Protein AF-A6VX43-F1 (afdb_monomer)

Nearest PDB structures (foldseek):
  1tlv-assembly1_A-2  TM=4.884E-01  e=2.678E+00  Bacillus subtilis
  3r2x-assembly1_C  TM=6.354E-01  e=8.601E+00  synthetic construct
  1h99-assembly1_A-2  TM=4.105E-01  e=4.799E+00  Bacillus subtilis

Sequence (123 aa):
MLHSYYHSDLLENIMGIHKSETLPDVTYWLALEIAKVDPVVDLDVMYKGSLELDFLYQLLTCKVQQHWWQAYGIQLSPVIVNNAFFRAVAMLHNRNIEFSRSRNTDETVWVRELLSRGNQKPQ

Organism: Marinomonas sp. (strain MWYL1) (NCBI:txid400668)

Solvent-accessible surface area (backbone atoms only — not comparable to full-atom values): 7232 Å² total; per-residue (Å²): 146,80,88,66,65,73,60,52,60,54,48,52,61,63,60,70,67,68,72,75,83,39,54,67,59,51,15,52,52,47,35,54,59,61,68,68,45,80,75,72,73,60,49,79,59,31,76,72,73,33,73,66,38,55,52,51,48,56,54,48,55,53,49,52,43,49,49,38,34,72,77,68,72,37,82,71,50,71,69,47,51,53,54,14,46,56,51,19,53,50,53,52,40,52,50,51,51,52,51,53,54,76,66,39,58,82,82,44,44,66,58,55,50,51,59,56,59,73,66,61,74,85,129

Radius of gyration: 23.38 Å; Cα contacts (8 Å, |Δi|>4): 70; chains: 1; bounding box: 57×52×66 Å

Structure (mmCIF, N/CA/C/O backbone):
data_AF-A6VX43-F1
#
_entry.id   AF-A6VX43-F1
#
loop_
_atom_site.group_PDB
_atom_site.id
_atom_site.type_symbol
_atom_site.label_atom_id
_atom_site.label_alt_id
_atom_site.label_comp_id
_atom_site.label_asym_id
_atom_site.label_entity_id
_atom_site.label_seq_id
_atom_site.pdbx_PDB_ins_code
_atom_site.Cartn_x
_atom_site.Cartn_y
_atom_site.Cartn_z
_atom_site.occupancy
_atom_site.B_iso_or_equiv
_atom_site.auth_seq_id
_atom_site.auth_comp_id
_atom_site.auth_asym_id
_atom_site.auth_atom_id
_atom_site.pdbx_PDB_model_num
ATOM 1 N N . MET A 1 1 ? -23.260 -17.997 44.918 1.00 45.91 1 MET A N 1
ATOM 2 C CA . MET A 1 1 ? -22.516 -16.782 44.518 1.00 45.91 1 MET A CA 1
ATOM 3 C C . MET A 1 1 ? -21.219 -17.187 43.797 1.00 45.91 1 MET A C 1
ATOM 5 O O . MET A 1 1 ? -20.140 -16.880 44.267 1.00 45.91 1 MET A O 1
ATOM 9 N N . LEU A 1 2 ? -21.321 -17.942 42.690 1.00 41.19 2 LEU A N 1
ATOM 10 C CA . LEU A 1 2 ? -20.169 -18.522 41.960 1.00 41.19 2 LEU A CA 1
ATOM 11 C C . LEU A 1 2 ? -20.377 -18.538 40.426 1.00 41.19 2 LEU A C 1
ATOM 13 O O . LEU A 1 2 ? -19.671 -19.223 39.702 1.00 41.19 2 LEU A O 1
ATOM 17 N N . HIS A 1 3 ? -21.339 -17.765 39.911 1.00 40.66 3 HIS A N 1
ATOM 18 C CA . HIS A 1 3 ? -21.762 -17.802 38.50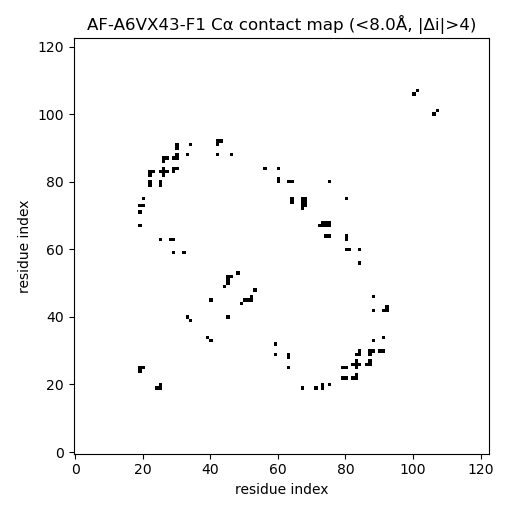2 1.00 40.66 3 HIS A CA 1
ATOM 19 C C . HIS A 1 3 ? -21.270 -16.596 37.675 1.00 40.66 3 HIS A C 1
ATOM 21 O O . HIS A 1 3 ? -21.873 -16.258 36.665 1.00 40.66 3 HIS A O 1
ATOM 27 N N . SER A 1 4 ? -20.201 -15.922 38.117 1.00 46.72 4 SER A N 1
ATOM 28 C CA . SER A 1 4 ? -19.692 -14.695 37.477 1.00 46.72 4 SER A CA 1
ATOM 29 C C . SER A 1 4 ? -18.354 -14.869 36.752 1.00 46.72 4 SER A C 1
ATOM 31 O O . SER A 1 4 ? -18.006 -14.024 35.935 1.00 46.72 4 SER A O 1
ATOM 33 N N . TYR A 1 5 ? -17.595 -15.931 37.038 1.00 48.34 5 TYR A N 1
ATOM 34 C CA . TYR A 1 5 ? -16.220 -16.061 36.536 1.00 48.34 5 TYR A CA 1
ATOM 35 C C . TYR A 1 5 ? -16.133 -16.639 35.116 1.00 48.34 5 TYR A C 1
ATOM 37 O O . TYR A 1 5 ? -15.287 -16.213 34.345 1.00 48.34 5 TYR A O 1
ATOM 45 N N . TYR A 1 6 ? -17.071 -17.496 34.703 1.00 47.91 6 TYR A N 1
ATOM 46 C CA . TYR A 1 6 ? -17.060 -18.064 33.344 1.00 47.91 6 TYR A CA 1
ATOM 47 C C . TYR A 1 6 ? -17.477 -17.083 32.240 1.00 47.91 6 TYR A C 1
ATOM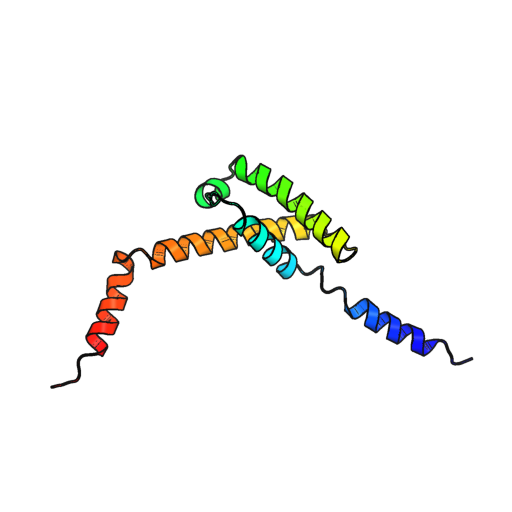 49 O O . TYR A 1 6 ? -17.285 -17.371 31.062 1.00 47.91 6 TYR A O 1
ATOM 57 N N . HIS A 1 7 ? -18.060 -15.932 32.591 1.00 47.59 7 HIS A N 1
ATOM 58 C CA . HIS A 1 7 ? -18.429 -14.922 31.597 1.00 47.59 7 HIS A CA 1
ATOM 59 C C . HIS A 1 7 ? -17.235 -14.038 31.209 1.00 47.59 7 HIS A C 1
ATOM 61 O O . HIS A 1 7 ? -17.174 -13.566 30.080 1.00 47.59 7 HIS A O 1
ATOM 67 N N . SER A 1 8 ? -16.263 -13.877 32.115 1.00 52.19 8 SER A N 1
ATOM 68 C CA . SER A 1 8 ? -15.035 -13.112 31.874 1.00 52.19 8 SER A CA 1
ATOM 69 C C . SER A 1 8 ? -14.134 -13.803 30.851 1.00 52.19 8 SER A C 1
ATOM 71 O O . SER A 1 8 ? -13.758 -13.185 29.864 1.00 52.19 8 SER A O 1
ATOM 73 N N . ASP A 1 9 ? -13.879 -15.104 31.014 1.00 49.50 9 ASP A N 1
ATOM 74 C CA . ASP A 1 9 ? -12.969 -15.853 30.131 1.00 49.50 9 ASP A CA 1
ATOM 75 C C . ASP A 1 9 ? -13.567 -16.097 28.732 1.00 49.50 9 ASP A C 1
ATOM 77 O O . ASP A 1 9 ? -12.852 -16.208 27.734 1.00 49.50 9 ASP A O 1
ATOM 81 N N . LEU A 1 10 ? -14.901 -16.154 28.632 1.00 49.41 10 LEU A N 1
ATOM 82 C CA . LEU A 1 10 ? -15.596 -16.230 27.345 1.00 49.41 10 LEU A CA 1
ATOM 83 C C . LEU A 1 10 ? -15.550 -14.882 26.608 1.00 49.41 10 LEU A C 1
ATOM 85 O O . LEU A 1 10 ? -15.420 -14.860 25.387 1.00 49.41 10 LEU A O 1
ATOM 89 N N . LEU A 1 11 ? -15.607 -13.764 27.340 1.00 46.84 11 LEU A N 1
ATOM 90 C CA . LEU A 1 11 ? -15.414 -12.426 26.782 1.00 46.84 11 LEU A CA 1
ATOM 91 C C . LEU A 1 11 ? -13.943 -12.163 26.427 1.00 46.84 11 LEU A C 1
ATOM 93 O O . LEU A 1 11 ? -13.688 -11.579 25.378 1.00 46.84 11 LEU A O 1
ATOM 97 N N . GLU A 1 12 ? -12.974 -12.662 27.201 1.00 47.38 12 GLU A N 1
ATOM 98 C CA . GLU A 1 12 ? -11.550 -12.616 26.830 1.00 47.38 12 GLU A CA 1
ATOM 99 C C . GLU A 1 12 ? -11.261 -13.409 25.549 1.00 47.38 12 GLU A C 1
ATOM 101 O O . GLU A 1 12 ? -10.525 -12.931 24.685 1.00 47.38 12 GLU A O 1
ATOM 106 N N . ASN A 1 13 ? -11.910 -14.562 25.346 1.00 45.25 13 ASN A N 1
ATOM 107 C CA . ASN A 1 13 ? -11.799 -15.307 24.087 1.00 45.25 13 ASN A CA 1
ATOM 108 C C . ASN A 1 13 ? -12.480 -14.607 22.895 1.00 45.25 13 ASN A C 1
ATOM 110 O O . ASN A 1 13 ? -12.024 -14.762 21.762 1.00 45.25 13 ASN A O 1
ATOM 114 N N . ILE A 1 14 ? -13.528 -13.804 23.121 1.00 48.03 14 ILE A N 1
ATOM 115 C CA . ILE A 1 14 ? -14.140 -12.965 22.072 1.00 48.03 14 ILE A CA 1
ATOM 116 C C . ILE A 1 14 ? -13.240 -11.754 21.749 1.00 48.03 14 ILE A C 1
ATOM 118 O O . ILE A 1 14 ? -13.134 -11.360 20.587 1.00 48.03 14 ILE A O 1
ATOM 122 N N . MET A 1 15 ? -12.519 -11.213 22.738 1.00 44.66 15 MET A N 1
ATOM 123 C CA . MET A 1 15 ? -11.549 -10.120 22.556 1.00 44.66 15 MET A CA 1
ATOM 124 C C . MET A 1 15 ? -10.205 -10.574 21.950 1.00 44.66 15 MET A C 1
ATOM 126 O O . MET A 1 15 ? -9.454 -9.751 21.430 1.00 44.66 15 MET A O 1
ATOM 130 N N . GLY A 1 16 ? -9.920 -11.880 21.914 1.00 37.97 16 GLY A N 1
ATOM 131 C CA . GLY A 1 16 ? -8.752 -12.465 21.236 1.00 37.97 16 GLY A CA 1
ATOM 132 C C . GLY A 1 16 ? -8.781 -12.394 19.698 1.00 37.97 16 GLY A C 1
ATOM 133 O O . GLY A 1 16 ? -7.832 -12.826 19.040 1.00 37.97 16 GLY A O 1
ATOM 134 N N . ILE A 1 17 ? -9.848 -11.839 19.107 1.00 45.41 17 ILE A N 1
ATOM 135 C CA . ILE A 1 17 ? -10.048 -11.682 17.655 1.00 45.41 17 ILE A CA 1
ATOM 136 C C . ILE A 1 17 ? -9.915 -10.199 17.239 1.00 45.41 17 ILE A C 1
ATOM 138 O O . ILE A 1 17 ? -10.457 -9.760 16.233 1.00 45.41 17 ILE A O 1
ATOM 142 N N . HIS A 1 18 ? -9.137 -9.379 17.946 1.00 47.59 18 HIS A N 1
ATOM 143 C CA . HIS A 1 18 ? -8.690 -8.076 17.418 1.00 47.59 18 HIS A CA 1
ATOM 144 C C . HIS A 1 18 ? -7.434 -8.223 16.547 1.00 47.59 18 HIS A C 1
ATOM 146 O O . HIS A 1 18 ? -6.445 -7.515 16.696 1.00 47.59 18 HIS A O 1
ATOM 152 N N . LYS A 1 19 ? -7.479 -9.165 15.594 1.00 50.84 19 LYS A N 1
ATOM 153 C CA . LYS A 1 19 ? -6.403 -9.388 14.614 1.00 50.84 19 LYS A CA 1
ATOM 154 C C . LYS A 1 19 ? -6.242 -8.249 13.608 1.00 50.84 19 LYS A C 1
ATOM 156 O O . LYS A 1 19 ? -5.275 -8.259 12.865 1.00 50.84 19 LYS A O 1
ATOM 161 N N . SER A 1 20 ? -7.172 -7.300 13.532 1.00 55.06 20 SER A N 1
ATOM 162 C CA . SER A 1 20 ? -7.213 -6.390 12.388 1.00 55.06 20 SER A CA 1
ATOM 163 C C . SER A 1 20 ? -6.291 -5.168 12.533 1.00 55.06 20 SER A C 1
ATOM 165 O O . SER A 1 20 ? -5.932 -4.578 11.526 1.00 55.06 20 SER A O 1
ATOM 167 N N . GLU A 1 21 ? -5.785 -4.814 13.715 1.00 61.91 21 GLU A N 1
ATOM 168 C CA . GLU A 1 21 ? -4.911 -3.632 13.872 1.00 61.91 21 GLU A CA 1
ATOM 169 C C . GLU A 1 21 ? -3.413 -3.898 13.648 1.00 61.91 21 GLU A C 1
ATOM 171 O O . GLU A 1 21 ? -2.563 -3.171 14.168 1.00 61.91 21 GLU A O 1
ATOM 176 N N . THR A 1 22 ? -3.030 -4.919 12.875 1.00 82.75 22 THR A N 1
ATOM 177 C CA . THR A 1 22 ? -1.604 -5.105 12.583 1.00 82.75 22 THR A CA 1
ATOM 178 C C . THR A 1 22 ? -1.177 -4.250 11.388 1.00 82.75 22 THR A C 1
ATOM 180 O O . THR A 1 22 ? -1.768 -4.275 10.308 1.00 82.75 22 THR A O 1
ATOM 183 N N . LEU A 1 23 ? -0.101 -3.479 11.570 1.00 87.56 23 LEU A N 1
ATOM 184 C CA . LEU A 1 23 ? 0.548 -2.725 10.494 1.00 87.56 23 LEU A CA 1
ATOM 185 C C . LEU A 1 23 ? 0.840 -3.593 9.243 1.00 87.56 23 LEU A C 1
ATOM 187 O O . LEU A 1 23 ? 0.627 -3.096 8.134 1.00 87.56 23 LEU A O 1
ATOM 191 N N . PRO A 1 24 ? 1.287 -4.863 9.364 1.00 92.88 24 PRO A N 1
ATOM 192 C CA . PRO A 1 24 ? 1.418 -5.772 8.224 1.00 92.88 24 PRO A CA 1
ATOM 193 C C . PRO A 1 24 ? 0.123 -6.004 7.436 1.00 92.88 24 PRO A C 1
ATOM 195 O O . PRO A 1 24 ? 0.160 -5.919 6.210 1.00 92.88 24 PRO A O 1
ATOM 198 N N . ASP A 1 25 ? -1.009 -6.239 8.102 1.00 93.00 25 ASP A N 1
ATOM 199 C CA . ASP A 1 25 ? -2.279 -6.534 7.420 1.00 93.00 25 ASP A CA 1
ATOM 200 C C . ASP A 1 25 ? -2.785 -5.324 6.629 1.00 93.00 25 ASP A C 1
ATOM 202 O O . ASP A 1 25 ? -3.162 -5.440 5.460 1.00 93.00 25 ASP A O 1
ATOM 206 N N . VAL A 1 26 ? -2.706 -4.136 7.238 1.00 94.75 26 VAL A N 1
ATOM 207 C CA . VAL A 1 26 ? -3.054 -2.867 6.581 1.00 94.75 26 VAL A CA 1
ATOM 208 C C . VAL A 1 26 ? -2.137 -2.612 5.380 1.00 94.75 26 VAL A C 1
ATOM 210 O O . VAL A 1 26 ? -2.604 -2.222 4.309 1.00 94.75 26 VAL A O 1
ATOM 213 N N . THR A 1 27 ? -0.834 -2.884 5.527 1.00 95.19 27 THR A N 1
ATOM 214 C CA . THR A 1 27 ? 0.151 -2.750 4.437 1.00 95.19 27 THR A CA 1
ATOM 215 C C . THR A 1 27 ? -0.190 -3.680 3.276 1.00 95.19 27 THR A C 1
ATOM 217 O O . THR A 1 27 ? -0.190 -3.262 2.119 1.00 95.19 27 THR A O 1
ATOM 220 N N . TYR A 1 28 ? -0.489 -4.944 3.578 1.00 93.81 28 TYR A N 1
ATOM 221 C CA . TYR A 1 28 ? -0.796 -5.949 2.570 1.00 93.81 28 TYR A CA 1
ATOM 222 C C . TYR A 1 28 ? -2.067 -5.599 1.793 1.00 93.81 28 TYR A C 1
ATOM 224 O O . TYR A 1 28 ? -2.065 -5.621 0.563 1.00 93.81 28 TYR A O 1
ATOM 232 N N . TRP A 1 29 ? -3.129 -5.205 2.494 1.00 95.19 29 TRP A N 1
ATOM 233 C CA . TRP A 1 29 ? -4.380 -4.806 1.857 1.00 95.19 29 TRP A CA 1
ATOM 234 C C . TRP A 1 29 ? -4.200 -3.596 0.938 1.00 95.19 29 TRP A C 1
ATOM 236 O O . TRP A 1 29 ? -4.643 -3.626 -0.209 1.00 95.19 29 TRP A O 1
ATOM 246 N N . LEU A 1 30 ? -3.480 -2.563 1.393 1.00 94.38 30 LEU A N 1
ATOM 247 C CA . LEU A 1 30 ? -3.168 -1.395 0.564 1.00 94.38 30 LEU A CA 1
ATOM 248 C C . LEU A 1 30 ? -2.372 -1.783 -0.682 1.00 94.38 30 LEU A C 1
ATOM 250 O O . LEU A 1 30 ? -2.666 -1.294 -1.769 1.00 94.38 30 LEU A O 1
ATOM 254 N N . ALA A 1 31 ? -1.407 -2.695 -0.559 1.00 92.38 31 ALA A N 1
ATOM 255 C CA . ALA A 1 31 ? -0.642 -3.166 -1.707 1.00 92.38 31 ALA A CA 1
ATOM 256 C C . ALA A 1 31 ? -1.525 -3.874 -2.747 1.00 92.38 31 ALA A C 1
ATOM 258 O O . ALA A 1 31 ? -1.325 -3.683 -3.948 1.00 92.38 31 ALA A O 1
ATOM 259 N N . LEU A 1 32 ? -2.515 -4.656 -2.304 1.00 92.31 32 LEU A N 1
ATOM 260 C CA . LEU A 1 32 ? -3.495 -5.265 -3.204 1.00 92.31 32 LEU A CA 1
ATOM 261 C C . LEU A 1 32 ? -4.369 -4.211 -3.887 1.00 92.31 32 LEU A C 1
ATOM 263 O O . LEU A 1 32 ? -4.599 -4.317 -5.087 1.00 92.31 32 LEU A O 1
ATOM 267 N N . GLU A 1 33 ? -4.837 -3.194 -3.162 1.00 92.12 33 GLU A N 1
ATOM 268 C CA . GLU A 1 33 ? -5.645 -2.121 -3.753 1.00 92.12 33 GLU A CA 1
ATOM 269 C C . GLU A 1 33 ? -4.871 -1.299 -4.785 1.00 92.12 33 GLU A C 1
ATOM 271 O O . GLU A 1 33 ? -5.405 -1.015 -5.854 1.00 92.12 33 GLU A O 1
ATOM 276 N N . ILE A 1 34 ? -3.605 -0.967 -4.514 1.00 88.44 34 ILE A N 1
ATOM 277 C CA . ILE A 1 34 ? -2.745 -0.266 -5.479 1.00 88.44 34 ILE A CA 1
ATOM 278 C C . ILE A 1 34 ? -2.534 -1.137 -6.725 1.00 88.44 34 ILE A C 1
ATOM 280 O O . ILE A 1 34 ? -2.616 -0.645 -7.846 1.00 88.44 34 ILE A O 1
ATOM 284 N N . ALA A 1 35 ? -2.309 -2.442 -6.544 1.00 84.56 35 ALA A N 1
ATOM 285 C CA . ALA A 1 35 ? -2.071 -3.368 -7.648 1.00 84.56 35 ALA A CA 1
ATOM 286 C C . ALA A 1 35 ? -3.300 -3.614 -8.547 1.00 84.56 35 ALA A C 1
ATOM 288 O O . ALA A 1 35 ? -3.134 -4.146 -9.642 1.00 84.56 35 ALA A O 1
ATOM 289 N N . LYS A 1 36 ? -4.516 -3.256 -8.107 1.00 83.31 36 LYS A N 1
ATOM 290 C CA . LYS A 1 36 ? -5.753 -3.376 -8.902 1.00 83.31 36 LYS A CA 1
ATOM 291 C C . LYS A 1 36 ? -5.949 -2.238 -9.907 1.00 83.31 36 LYS A C 1
ATOM 293 O O . LYS A 1 36 ? -6.826 -2.350 -10.759 1.00 83.31 36 LYS A O 1
ATOM 298 N N . VAL A 1 37 ? -5.210 -1.135 -9.784 1.00 70.75 37 VAL A N 1
ATOM 299 C CA . VAL A 1 37 ? -5.377 0.034 -10.655 1.00 70.75 37 VAL A CA 1
ATOM 300 C C . VAL A 1 37 ? -4.673 -0.218 -11.993 1.00 70.75 37 VAL A C 1
ATOM 302 O O . VAL A 1 37 ? -3.461 -0.422 -12.025 1.00 70.75 37 VAL A O 1
ATOM 305 N N . ASP A 1 38 ? -5.453 -0.204 -13.078 1.00 52.03 38 ASP A N 1
ATOM 306 C CA . ASP A 1 38 ? -5.005 -0.245 -14.477 1.00 52.03 38 ASP A CA 1
ATOM 307 C C . ASP A 1 38 ? -5.443 1.070 -15.166 1.00 52.03 38 ASP A C 1
ATOM 309 O O . ASP A 1 38 ? -6.630 1.406 -15.071 1.00 52.03 38 ASP A O 1
ATOM 313 N N . PRO A 1 39 ? -4.561 1.864 -15.812 1.00 55.00 39 PRO A N 1
ATOM 314 C CA . PRO A 1 39 ? -3.143 1.622 -16.081 1.00 55.00 39 PRO A CA 1
ATOM 315 C C . PRO A 1 39 ? -2.310 1.483 -14.809 1.00 55.00 39 PRO A C 1
ATOM 317 O O . PRO A 1 39 ? -2.555 2.171 -13.816 1.00 55.00 39 PRO A O 1
ATOM 320 N N . VAL A 1 40 ? -1.321 0.583 -14.867 1.00 59.38 40 VAL A N 1
ATOM 321 C CA . VAL A 1 40 ? -0.328 0.388 -13.805 1.00 59.38 40 VAL A CA 1
ATOM 322 C C . VAL A 1 40 ? 0.252 1.747 -13.461 1.00 59.38 40 VAL A C 1
ATOM 324 O O . VAL A 1 40 ? 0.908 2.384 -14.284 1.00 59.38 40 VAL A O 1
ATOM 327 N N . VAL A 1 41 ? -0.023 2.186 -12.241 1.00 62.62 41 VAL A N 1
ATOM 328 C CA . VAL A 1 41 ? 0.581 3.375 -11.663 1.00 62.62 41 VAL A CA 1
ATOM 329 C C . VAL A 1 41 ? 2.093 3.316 -11.889 1.00 62.62 41 VAL A C 1
ATOM 331 O O . VAL A 1 41 ? 2.742 2.356 -11.465 1.00 62.62 41 VAL A O 1
ATOM 334 N N . ASP A 1 42 ? 2.655 4.332 -12.548 1.00 69.25 42 ASP A N 1
ATOM 335 C CA . ASP A 1 42 ? 4.104 4.465 -12.675 1.00 69.25 42 ASP A CA 1
ATOM 336 C C . ASP A 1 42 ? 4.683 4.845 -11.307 1.00 69.25 42 ASP A C 1
ATOM 338 O O . ASP A 1 42 ? 4.757 6.012 -10.910 1.00 69.25 42 ASP A O 1
ATOM 342 N N . LEU A 1 43 ? 5.052 3.812 -10.552 1.00 71.19 43 LEU A N 1
ATOM 343 C CA . LEU A 1 43 ? 5.605 3.947 -9.211 1.00 71.19 43 LEU A CA 1
ATOM 344 C C . LEU A 1 43 ? 6.968 4.654 -9.212 1.00 71.19 43 LEU A C 1
ATOM 346 O O . LEU A 1 43 ? 7.333 5.215 -8.180 1.00 71.19 43 LEU A O 1
ATOM 350 N N . ASP A 1 44 ? 7.692 4.682 -10.336 1.00 69.19 44 ASP A N 1
ATOM 351 C CA 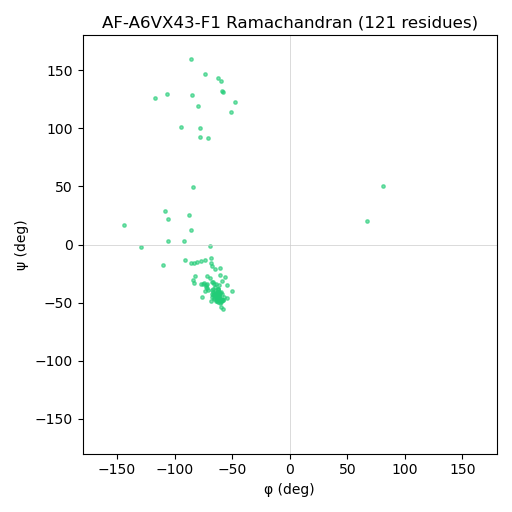. ASP A 1 44 ? 8.988 5.363 -10.441 1.00 69.19 44 ASP A CA 1
ATOM 352 C C . ASP A 1 44 ? 8.810 6.883 -10.517 1.00 69.19 44 ASP A C 1
ATOM 354 O O . ASP A 1 44 ? 9.625 7.646 -9.981 1.00 69.19 44 ASP A O 1
ATOM 358 N N . VAL A 1 45 ? 7.727 7.331 -11.157 1.00 68.31 45 VAL A N 1
ATOM 359 C CA . VAL A 1 45 ? 7.308 8.738 -11.175 1.00 68.31 45 VAL A CA 1
ATOM 360 C C . VAL A 1 45 ? 6.664 9.117 -9.845 1.00 68.31 45 VAL A C 1
ATOM 362 O O . VAL A 1 45 ? 7.018 10.142 -9.261 1.00 68.31 45 VAL A O 1
ATOM 365 N N . MET A 1 46 ? 5.782 8.270 -9.313 1.00 70.44 46 MET A N 1
ATOM 366 C CA . MET A 1 46 ? 5.054 8.571 -8.080 1.00 70.44 46 MET A CA 1
ATOM 367 C C . MET A 1 46 ? 5.944 8.643 -6.842 1.00 70.44 46 MET A C 1
ATOM 369 O O . MET A 1 46 ? 5.760 9.542 -6.023 1.00 70.44 46 MET A O 1
ATOM 373 N N . TYR A 1 47 ? 6.958 7.779 -6.718 1.00 66.19 47 TYR A N 1
ATOM 374 C CA . TYR A 1 47 ? 7.896 7.821 -5.588 1.00 66.19 47 TYR A CA 1
ATOM 375 C C . TYR A 1 47 ? 8.665 9.153 -5.485 1.00 66.19 47 TYR A C 1
ATOM 377 O O . TYR A 1 47 ? 9.152 9.509 -4.414 1.00 66.19 47 TYR A O 1
ATOM 385 N N . LYS A 1 48 ? 8.739 9.935 -6.571 1.00 70.06 48 LYS A N 1
ATOM 386 C CA . LYS A 1 48 ? 9.411 11.245 -6.606 1.00 70.06 48 LYS A CA 1
ATOM 387 C C . LYS A 1 48 ? 8.527 12.412 -6.145 1.00 70.06 48 LYS A C 1
ATOM 389 O O . LYS A 1 48 ? 8.922 13.561 -6.325 1.00 70.06 48 LYS A O 1
ATOM 394 N N . GLY A 1 49 ? 7.372 12.136 -5.534 1.00 68.62 49 GLY A N 1
ATOM 395 C CA . GLY A 1 49 ? 6.479 13.163 -4.987 1.00 68.62 49 GLY A CA 1
ATOM 396 C C . GLY A 1 49 ? 5.604 13.813 -6.055 1.00 68.62 49 GLY A C 1
ATOM 397 O O . GLY A 1 49 ? 5.579 15.035 -6.179 1.00 68.62 49 GLY A O 1
ATOM 398 N N . SER A 1 50 ? 4.929 12.994 -6.862 1.00 77.88 50 SER A N 1
ATOM 399 C CA . SER A 1 50 ? 4.029 13.477 -7.910 1.00 77.88 50 SER A CA 1
ATOM 400 C C . SER A 1 50 ? 2.610 13.743 -7.381 1.00 77.88 50 SER A C 1
ATOM 402 O O . SER A 1 50 ? 2.202 13.192 -6.358 1.00 77.88 50 SER A O 1
ATOM 404 N N . LEU A 1 51 ? 1.830 14.562 -8.095 1.00 80.50 51 LEU A N 1
ATOM 405 C CA . LEU A 1 51 ? 0.433 14.873 -7.747 1.00 80.50 51 LEU A CA 1
ATOM 406 C C . LEU A 1 51 ? -0.437 13.601 -7.691 1.00 80.50 51 LEU A C 1
ATOM 408 O O . LEU A 1 51 ? -1.378 13.492 -6.906 1.00 80.50 51 LEU A O 1
ATOM 412 N N . GLU A 1 52 ? -0.102 12.617 -8.520 1.00 80.69 52 GLU A N 1
ATOM 413 C CA . GLU A 1 52 ? -0.739 11.307 -8.553 1.00 80.69 52 GLU A CA 1
ATOM 414 C C . GLU A 1 52 ? -0.520 10.537 -7.242 1.00 80.69 52 GLU A C 1
ATOM 416 O O . GLU A 1 52 ? -1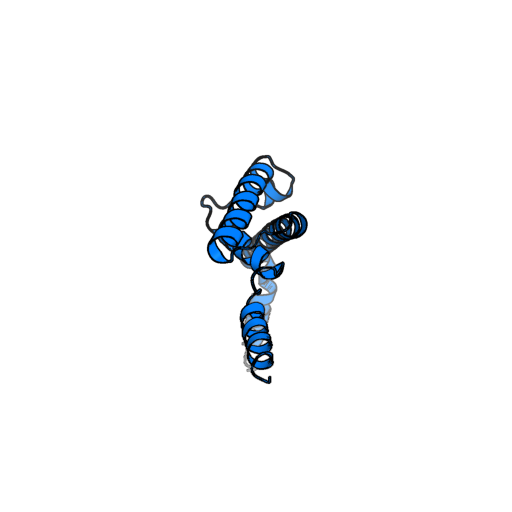.432 9.838 -6.794 1.00 80.69 52 GLU A O 1
ATOM 421 N N . LEU A 1 53 ? 0.637 10.706 -6.583 1.00 82.19 53 LEU A N 1
ATOM 422 C CA . LEU A 1 53 ? 0.896 10.113 -5.268 1.00 82.19 53 LEU A CA 1
ATOM 423 C C . LEU A 1 53 ? 0.013 10.728 -4.190 1.00 82.19 53 LEU A C 1
ATOM 425 O O . LEU A 1 53 ? -0.555 9.981 -3.392 1.00 82.19 53 LEU A O 1
ATOM 429 N N . ASP A 1 54 ? -0.158 12.047 -4.198 1.00 85.88 54 ASP A N 1
ATOM 430 C CA . ASP A 1 54 ? -1.033 12.733 -3.245 1.00 85.88 54 ASP A CA 1
ATOM 431 C C . ASP A 1 54 ? -2.496 12.311 -3.424 1.00 85.88 54 ASP A C 1
ATOM 433 O O . ASP A 1 54 ? -3.194 12.026 -2.445 1.00 85.88 54 ASP A O 1
ATOM 437 N N . PHE A 1 55 ? -2.957 12.197 -4.674 1.00 86.56 55 PHE A N 1
ATOM 438 C CA . PHE A 1 55 ? -4.303 11.712 -4.974 1.00 86.56 55 PHE A CA 1
ATOM 439 C C . PHE A 1 55 ? -4.500 10.260 -4.520 1.00 86.56 55 PHE A C 1
ATOM 441 O O . PHE A 1 55 ? -5.487 9.940 -3.851 1.00 86.56 55 PHE A O 1
ATOM 448 N N . LEU A 1 56 ? -3.552 9.375 -4.848 1.00 87.38 56 LEU A N 1
ATOM 449 C CA . LEU A 1 56 ? -3.615 7.969 -4.453 1.00 87.38 56 LEU A CA 1
ATOM 450 C C . LEU A 1 56 ? -3.589 7.822 -2.929 1.00 87.38 56 LEU A C 1
ATOM 452 O O . LEU A 1 56 ? -4.346 7.022 -2.378 1.00 87.38 56 LEU A O 1
ATOM 456 N N . TYR A 1 57 ? -2.758 8.614 -2.252 1.00 90.69 57 TYR A N 1
ATOM 457 C CA . TYR A 1 57 ? -2.696 8.677 -0.799 1.00 90.69 57 TYR A CA 1
ATOM 458 C C . TYR A 1 57 ? -4.057 9.049 -0.213 1.00 90.69 57 TYR A C 1
ATOM 460 O O . TYR A 1 57 ? -4.6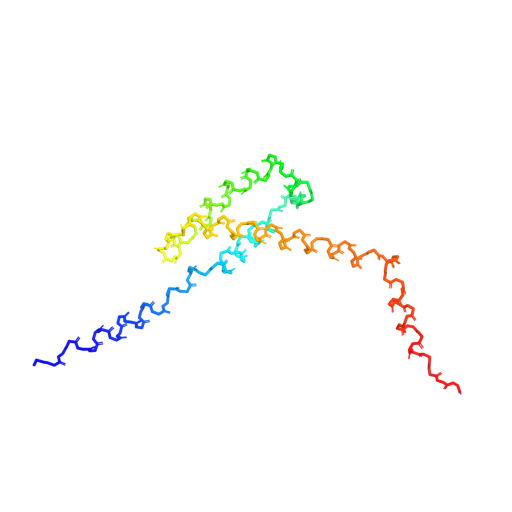09 8.284 0.576 1.00 90.69 57 TYR A O 1
ATOM 468 N N . GLN A 1 58 ? -4.654 10.166 -0.632 1.00 91.88 58 GLN A N 1
ATOM 469 C CA . GLN A 1 58 ? -5.959 10.594 -0.118 1.00 91.88 58 GLN A CA 1
ATOM 470 C C . GLN A 1 58 ? -7.041 9.533 -0.353 1.00 91.88 58 GLN A C 1
ATOM 472 O O . GLN A 1 58 ? -7.755 9.151 0.573 1.00 91.88 58 GLN A O 1
ATOM 477 N N . LEU A 1 59 ? -7.123 8.991 -1.570 1.00 92.38 59 LEU A N 1
ATOM 478 C CA . LEU A 1 59 ? -8.134 7.998 -1.916 1.00 92.38 59 LEU A CA 1
ATOM 479 C C . LEU A 1 59 ? -7.985 6.709 -1.096 1.00 92.38 59 LEU A C 1
ATOM 481 O O . LEU A 1 59 ? -8.966 6.196 -0.551 1.00 92.38 59 LEU A O 1
ATOM 485 N N . LEU A 1 60 ? -6.773 6.160 -1.021 1.00 93.31 60 LEU A N 1
ATOM 486 C CA . LEU A 1 60 ? -6.548 4.863 -0.390 1.00 93.31 60 LEU A CA 1
ATOM 487 C C . LEU A 1 60 ? -6.552 4.936 1.134 1.00 93.31 60 LEU A C 1
ATOM 489 O O . LEU A 1 60 ? -7.044 4.005 1.769 1.00 93.31 60 LEU A O 1
ATOM 493 N N . THR A 1 61 ? -6.077 6.033 1.726 1.00 93.44 61 THR A N 1
ATOM 494 C CA . THR A 1 61 ? -6.157 6.233 3.181 1.00 93.44 61 THR A CA 1
ATOM 495 C C . THR A 1 61 ? -7.610 6.356 3.655 1.00 93.44 61 THR A C 1
ATOM 497 O O . THR A 1 61 ? -7.973 5.769 4.674 1.00 93.44 61 THR A O 1
ATOM 500 N N . CYS A 1 62 ? -8.491 6.991 2.874 1.00 94.31 62 CYS A N 1
ATOM 501 C CA . CYS A 1 62 ? -9.931 6.967 3.145 1.00 94.31 62 CYS A CA 1
ATOM 502 C C . CYS A 1 62 ? -10.533 5.562 2.991 1.00 94.31 62 CYS A C 1
ATOM 504 O O . CYS A 1 62 ? -11.281 5.109 3.860 1.00 94.31 62 CYS A O 1
ATOM 506 N N . LYS A 1 63 ? -10.198 4.844 1.911 1.00 95.38 63 LYS A N 1
ATOM 507 C CA . LYS A 1 63 ? -10.730 3.495 1.659 1.00 95.38 63 LYS A CA 1
ATOM 508 C C . LYS A 1 63 ? -10.308 2.480 2.715 1.00 95.38 63 LYS A C 1
ATOM 510 O O . LYS A 1 63 ? -11.141 1.691 3.148 1.00 95.38 63 LYS A O 1
ATOM 515 N N . VAL A 1 64 ? -9.042 2.490 3.132 1.00 95.06 64 VAL A N 1
ATOM 516 C CA . VAL A 1 64 ? -8.541 1.548 4.141 1.00 95.06 64 VAL A CA 1
ATOM 517 C C . VAL A 1 64 ? -9.195 1.810 5.494 1.00 95.06 64 VAL A C 1
ATOM 519 O O . VAL A 1 64 ? -9.651 0.873 6.142 1.00 95.06 64 VAL A O 1
ATOM 522 N N . GLN A 1 65 ? -9.359 3.083 5.869 1.00 94.94 65 GLN A N 1
ATOM 523 C CA . GLN A 1 65 ? -10.086 3.467 7.075 1.00 94.94 65 GLN A CA 1
ATOM 524 C C . GLN A 1 65 ? -11.527 2.949 7.042 1.00 94.94 65 GLN A C 1
ATOM 526 O O . GLN A 1 65 ? -12.001 2.352 8.008 1.00 94.94 65 GLN A O 1
ATOM 531 N N . GLN A 1 66 ? -12.217 3.154 5.919 1.00 95.56 66 GLN A N 1
ATOM 532 C CA . GLN A 1 66 ? -13.589 2.700 5.736 1.00 95.56 66 GLN A CA 1
ATOM 533 C C . GLN A 1 66 ? -13.694 1.171 5.747 1.00 95.56 66 GLN A C 1
ATOM 535 O O . GLN A 1 66 ? -14.595 0.637 6.389 1.00 95.56 66 GLN A O 1
ATOM 540 N N . HIS A 1 67 ? -12.783 0.463 5.074 1.00 94.62 67 HIS A N 1
ATOM 541 C CA . HIS A 1 67 ? -12.767 -0.998 5.044 1.00 94.62 67 HIS A CA 1
ATOM 542 C C . HIS A 1 67 ? -12.623 -1.573 6.451 1.00 94.62 67 HIS A C 1
ATOM 544 O O . HIS A 1 67 ? -13.411 -2.428 6.846 1.00 94.62 67 HIS A O 1
ATOM 550 N N . TRP A 1 68 ? -11.662 -1.065 7.224 1.00 94.25 68 TRP A N 1
ATOM 551 C CA . TRP A 1 68 ? -11.424 -1.535 8.584 1.00 94.25 68 TRP A CA 1
ATOM 552 C C . TRP A 1 68 ? -12.582 -1.244 9.528 1.00 94.25 68 TRP A C 1
ATOM 554 O O . TRP A 1 68 ? -12.976 -2.107 10.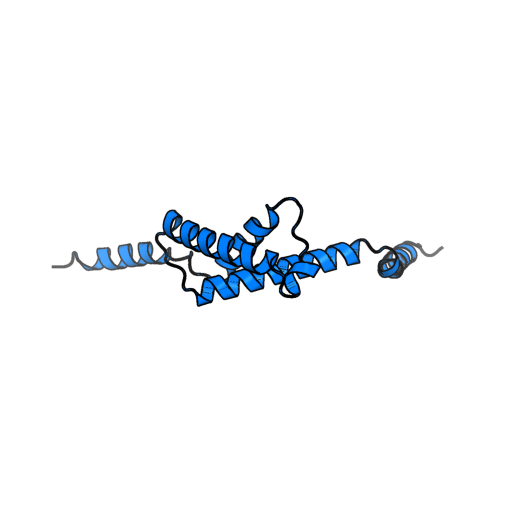317 1.00 94.25 68 TRP A O 1
ATOM 564 N N . TRP A 1 69 ? -13.174 -0.061 9.390 1.00 92.94 69 TRP A N 1
ATOM 565 C CA . TRP A 1 69 ? -14.357 0.301 10.150 1.00 92.94 69 TRP A CA 1
ATOM 566 C C . TRP A 1 69 ? -15.539 -0.618 9.827 1.00 92.94 69 TRP A C 1
ATOM 568 O O . TRP A 1 69 ? -16.188 -1.136 10.729 1.00 92.94 69 TRP A O 1
ATOM 578 N N . GLN A 1 70 ? -15.810 -0.861 8.544 1.00 94.00 70 GLN A N 1
ATOM 579 C CA . GLN A 1 70 ? -16.968 -1.647 8.114 1.00 94.00 70 GLN A CA 1
ATOM 580 C C . GLN A 1 70 ? -16.808 -3.149 8.367 1.00 94.00 70 GLN A C 1
ATOM 582 O O . GLN A 1 70 ? -17.775 -3.803 8.745 1.00 94.00 70 GLN A O 1
ATOM 587 N N . ALA A 1 71 ? -15.616 -3.703 8.142 1.00 92.44 71 ALA A N 1
ATOM 588 C CA . ALA A 1 71 ? -15.377 -5.139 8.254 1.00 92.44 71 ALA A CA 1
ATOM 589 C C . ALA A 1 71 ? -15.102 -5.586 9.696 1.00 92.44 71 ALA A C 1
ATOM 591 O O . ALA A 1 71 ? -15.468 -6.700 10.064 1.00 92.44 71 ALA A O 1
ATOM 592 N N . TYR A 1 72 ? -14.464 -4.731 10.503 1.00 88.75 72 TYR A N 1
ATOM 593 C CA . TYR A 1 72 ? -13.955 -5.117 11.821 1.00 88.75 72 TYR A CA 1
ATOM 594 C C . TYR A 1 72 ? -14.380 -4.179 12.958 1.00 88.75 72 TYR A C 1
ATOM 596 O O . TYR A 1 72 ? -14.039 -4.443 14.107 1.00 88.75 72 TYR A O 1
ATOM 604 N N . GLY A 1 73 ? -15.110 -3.093 12.673 1.00 90.44 73 GLY A N 1
ATOM 605 C CA . GLY A 1 73 ? -15.484 -2.097 13.686 1.00 90.44 73 GLY A CA 1
ATOM 606 C C . GLY A 1 73 ? -14.290 -1.311 14.231 1.00 90.44 73 GLY A C 1
ATOM 607 O O . GLY A 1 73 ? -14.366 -0.761 15.326 1.00 90.44 73 GLY A O 1
ATOM 608 N N . ILE A 1 74 ? -13.179 -1.288 13.491 1.00 89.69 74 ILE A N 1
ATOM 609 C CA . ILE A 1 74 ? -11.892 -0.780 13.960 1.00 89.69 74 ILE A CA 1
ATOM 610 C C . ILE A 1 74 ? -11.579 0.570 13.322 1.00 89.69 74 ILE A C 1
ATOM 612 O O . ILE A 1 74 ? -11.615 0.730 12.098 1.00 89.69 74 ILE A O 1
ATOM 616 N N . GLN A 1 75 ? -11.223 1.545 14.159 1.00 92.38 75 GLN A N 1
ATOM 617 C CA . GLN A 1 75 ? -10.716 2.831 13.706 1.00 92.38 75 GLN A CA 1
ATOM 618 C C . GLN A 1 75 ? -9.189 2.803 13.675 1.00 92.38 75 GLN A C 1
ATOM 620 O O . GLN A 1 75 ? -8.531 2.978 14.696 1.00 92.38 75 GLN A O 1
ATOM 625 N N . LEU A 1 76 ? -8.619 2.639 12.481 1.00 92.56 76 LEU A N 1
ATOM 626 C CA . LEU A 1 76 ? -7.171 2.722 12.312 1.00 92.56 76 LEU A CA 1
ATOM 627 C C . LEU A 1 76 ? -6.627 4.090 12.749 1.00 92.56 76 LEU A C 1
ATOM 629 O O . LEU A 1 76 ? -7.219 5.138 12.484 1.00 92.56 76 LEU A O 1
ATOM 633 N N . SER A 1 77 ? -5.460 4.080 13.395 1.00 92.69 77 SER A N 1
ATOM 634 C CA . SER A 1 77 ? -4.753 5.322 13.698 1.00 92.69 77 SER A CA 1
ATOM 635 C C . SER A 1 77 ? -4.125 5.910 12.426 1.00 92.69 77 SER A C 1
ATOM 637 O O . SER A 1 77 ? -3.621 5.154 11.585 1.00 92.69 77 SER A O 1
ATOM 639 N N . PRO A 1 78 ? -4.042 7.249 12.301 1.00 92.00 78 PRO A N 1
ATOM 640 C CA . PRO A 1 78 ? -3.350 7.888 11.181 1.00 92.00 78 PRO A CA 1
ATOM 641 C C . PRO A 1 78 ? -1.902 7.406 11.032 1.00 92.00 78 PRO A C 1
ATOM 643 O O . PRO A 1 78 ? -1.405 7.236 9.925 1.00 92.00 78 PRO A O 1
ATOM 646 N N . VAL A 1 79 ? -1.226 7.111 12.148 1.00 92.50 79 VAL A N 1
ATOM 647 C CA . VAL A 1 79 ? 0.149 6.596 12.138 1.00 92.50 79 VAL A CA 1
ATOM 648 C C . VAL A 1 79 ? 0.227 5.237 11.440 1.00 92.50 79 VAL A C 1
ATOM 650 O O . VAL A 1 79 ? 1.111 5.045 10.604 1.00 92.50 79 VAL A O 1
ATOM 653 N N . ILE A 1 80 ? -0.685 4.307 11.744 1.00 93.25 80 ILE A N 1
ATOM 654 C CA . ILE A 1 80 ? -0.723 2.986 11.099 1.00 93.25 80 ILE A CA 1
ATOM 655 C C . ILE A 1 80 ? -1.021 3.134 9.609 1.00 93.25 80 ILE A C 1
ATOM 657 O O . ILE A 1 80 ? -0.290 2.577 8.794 1.00 93.25 80 ILE A O 1
ATOM 661 N N . VAL A 1 81 ? -2.045 3.914 9.258 1.00 94.25 81 VAL A N 1
ATOM 662 C CA . VAL A 1 81 ? -2.467 4.128 7.867 1.00 94.25 81 VAL A CA 1
ATOM 663 C C . VAL A 1 81 ? -1.326 4.704 7.027 1.00 94.25 81 VAL A C 1
ATOM 665 O O . VAL A 1 81 ? -1.004 4.162 5.969 1.00 94.25 81 VAL A O 1
ATOM 668 N N . ASN A 1 82 ? -0.652 5.741 7.527 1.00 93.31 82 ASN A N 1
ATOM 669 C CA . ASN A 1 82 ? 0.428 6.406 6.801 1.00 93.31 82 ASN A CA 1
ATOM 670 C C . ASN A 1 82 ? 1.626 5.472 6.609 1.00 93.31 82 ASN A C 1
ATOM 672 O O . ASN A 1 82 ? 2.143 5.335 5.501 1.00 93.31 82 ASN A O 1
ATOM 676 N N . ASN A 1 83 ? 2.051 4.784 7.674 1.00 93.94 83 ASN A N 1
ATOM 677 C CA . ASN A 1 83 ? 3.158 3.832 7.586 1.00 93.94 83 ASN A CA 1
ATOM 678 C C . ASN A 1 83 ? 2.830 2.676 6.636 1.00 93.94 83 ASN A C 1
ATOM 680 O O . ASN A 1 83 ? 3.682 2.278 5.843 1.00 93.94 83 ASN A O 1
ATOM 684 N N . ALA A 1 84 ? 1.608 2.148 6.703 1.00 95.06 84 ALA A N 1
ATOM 685 C CA . ALA A 1 84 ? 1.162 1.061 5.846 1.00 95.06 84 ALA A CA 1
ATOM 686 C C . ALA A 1 84 ? 1.156 1.470 4.370 1.00 95.06 84 ALA A C 1
ATOM 688 O O . ALA A 1 84 ? 1.640 0.719 3.524 1.00 95.06 84 ALA A O 1
ATOM 689 N N . PHE A 1 85 ? 0.676 2.678 4.067 1.00 93.69 85 PHE A N 1
ATOM 690 C CA . PHE A 1 85 ? 0.653 3.210 2.709 1.00 93.69 85 PHE A CA 1
ATOM 691 C C . PHE A 1 85 ? 2.057 3.306 2.109 1.00 93.69 85 PHE A C 1
ATOM 693 O O . PHE A 1 85 ? 2.316 2.724 1.055 1.00 93.69 85 PHE A O 1
ATOM 700 N N . PHE A 1 86 ? 2.994 3.970 2.792 1.00 90.94 86 PHE A N 1
ATOM 701 C CA . PHE A 1 86 ? 4.349 4.126 2.256 1.00 90.94 86 PHE A CA 1
ATOM 702 C C . PHE A 1 86 ? 5.087 2.788 2.145 1.00 90.94 86 PHE A C 1
ATOM 704 O O . PHE A 1 86 ? 5.820 2.571 1.180 1.00 90.94 86 PHE A O 1
ATOM 711 N N . ARG A 1 87 ? 4.848 1.850 3.074 1.00 92.50 87 ARG A N 1
ATOM 712 C CA . ARG A 1 87 ? 5.375 0.480 2.967 1.00 92.50 87 ARG A CA 1
ATOM 713 C C . ARG A 1 87 ? 4.811 -0.260 1.757 1.00 92.50 87 ARG A C 1
ATOM 715 O O . ARG A 1 87 ? 5.571 -0.935 1.068 1.00 92.50 87 ARG A O 1
ATOM 722 N N . ALA A 1 88 ? 3.516 -0.123 1.475 1.00 92.44 88 ALA A N 1
ATOM 723 C CA . ALA A 1 88 ? 2.880 -0.749 0.320 1.00 92.44 88 ALA A CA 1
ATOM 724 C C . ALA A 1 88 ? 3.449 -0.207 -1.000 1.00 92.44 88 ALA A C 1
ATOM 726 O O . ALA A 1 88 ? 3.830 -0.990 -1.870 1.00 92.44 88 ALA A O 1
ATOM 727 N N . VAL A 1 89 ? 3.586 1.119 -1.118 1.00 88.75 89 VAL A N 1
ATOM 728 C CA . VAL A 1 89 ? 4.195 1.776 -2.287 1.00 88.75 89 VAL A CA 1
ATOM 729 C C . VAL A 1 89 ? 5.637 1.306 -2.489 1.00 88.75 89 VAL A C 1
ATOM 731 O O . VAL A 1 89 ? 5.984 0.858 -3.580 1.00 88.75 89 VAL A O 1
ATOM 734 N N . ALA A 1 90 ? 6.463 1.327 -1.436 1.00 87.38 90 ALA A N 1
ATOM 735 C CA . ALA A 1 90 ? 7.855 0.885 -1.513 1.00 87.38 90 ALA A CA 1
ATOM 736 C C . ALA A 1 90 ? 7.981 -0.601 -1.893 1.00 87.38 90 ALA A C 1
ATOM 738 O O . ALA A 1 90 ? 8.820 -0.964 -2.715 1.00 87.38 90 ALA A O 1
ATOM 739 N N . MET A 1 91 ? 7.127 -1.466 -1.334 1.00 88.50 91 MET A N 1
ATOM 740 C CA . MET A 1 91 ? 7.107 -2.895 -1.657 1.00 88.50 91 MET A CA 1
ATOM 741 C C . MET A 1 91 ? 6.787 -3.137 -3.137 1.00 88.50 91 MET A C 1
ATOM 743 O O . MET A 1 91 ? 7.443 -3.953 -3.785 1.00 88.50 91 MET A O 1
ATOM 747 N N . LEU A 1 92 ? 5.801 -2.423 -3.682 1.00 87.38 92 LEU A N 1
ATOM 748 C CA . LEU A 1 92 ? 5.420 -2.546 -5.088 1.00 87.38 92 LEU A CA 1
ATOM 749 C C . LEU A 1 92 ? 6.478 -1.955 -6.029 1.00 87.38 92 LEU A C 1
ATOM 751 O O . LEU A 1 92 ? 6.770 -2.564 -7.057 1.00 87.38 92 LEU A O 1
ATOM 755 N N . HIS A 1 93 ? 7.095 -0.830 -5.661 1.00 84.44 93 HIS A N 1
ATOM 756 C CA . HIS A 1 93 ? 8.189 -0.223 -6.422 1.00 84.44 93 HIS A CA 1
ATOM 757 C C . HIS A 1 93 ? 9.402 -1.162 -6.497 1.00 84.44 93 HIS A C 1
ATOM 759 O O . HIS A 1 93 ? 9.867 -1.484 -7.588 1.00 84.44 93 HIS A O 1
ATOM 765 N N . ASN A 1 94 ? 9.838 -1.715 -5.359 1.00 83.69 94 ASN A N 1
ATOM 766 C CA . ASN A 1 94 ? 10.924 -2.697 -5.323 1.00 83.69 94 ASN A CA 1
ATOM 767 C C . ASN A 1 94 ? 10.599 -3.938 -6.162 1.00 83.69 94 ASN A C 1
ATOM 769 O O . ASN A 1 94 ? 11.445 -4.412 -6.916 1.00 83.69 94 ASN A O 1
ATOM 773 N N . ARG A 1 95 ? 9.360 -4.444 -6.088 1.00 83.88 95 ARG A N 1
ATOM 774 C CA . ARG A 1 95 ? 8.919 -5.571 -6.922 1.00 83.88 95 ARG A CA 1
ATOM 775 C C . ARG A 1 95 ? 9.006 -5.242 -8.413 1.00 83.88 95 ARG A C 1
ATOM 777 O O . ARG A 1 95 ? 9.422 -6.098 -9.187 1.00 83.88 95 ARG A O 1
ATOM 784 N N . ASN A 1 96 ? 8.620 -4.035 -8.823 1.00 81.25 96 ASN A N 1
ATOM 785 C CA . ASN A 1 96 ? 8.701 -3.616 -10.222 1.00 81.25 96 ASN A CA 1
ATOM 786 C C . ASN A 1 96 ? 10.158 -3.481 -10.694 1.00 81.25 96 ASN A C 1
ATOM 788 O O . ASN A 1 96 ? 10.469 -3.925 -11.797 1.00 81.25 96 ASN A O 1
ATOM 792 N N . ILE A 1 97 ? 11.060 -2.957 -9.856 1.00 81.00 97 ILE A N 1
ATOM 793 C CA . ILE A 1 97 ? 12.502 -2.920 -10.152 1.00 81.00 97 IL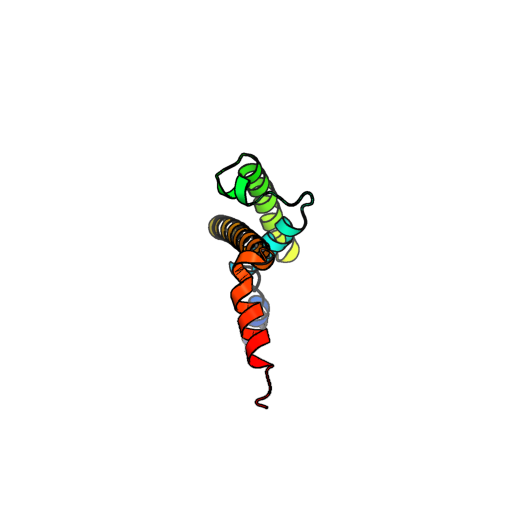E A CA 1
ATOM 794 C C . ILE A 1 97 ? 13.051 -4.336 -10.340 1.00 81.00 97 ILE A C 1
ATOM 796 O O . ILE A 1 97 ? 13.697 -4.612 -11.350 1.00 81.00 97 ILE A O 1
ATOM 800 N N . GLU A 1 98 ? 12.780 -5.243 -9.399 1.00 79.06 98 GLU A N 1
ATOM 801 C CA . GLU A 1 98 ? 13.243 -6.633 -9.476 1.00 79.06 98 GLU A CA 1
ATOM 802 C C . GLU A 1 98 ? 12.659 -7.362 -10.691 1.00 79.06 98 GLU A C 1
ATOM 804 O O . GLU A 1 98 ? 13.364 -8.097 -11.382 1.00 79.06 98 GLU A O 1
ATOM 809 N N . PHE A 1 99 ? 11.392 -7.103 -11.024 1.00 79.88 99 PHE A N 1
ATOM 810 C CA . PHE A 1 99 ? 10.780 -7.628 -12.240 1.00 79.88 99 PHE A CA 1
ATOM 811 C C . PHE A 1 99 ? 11.499 -7.124 -13.499 1.00 79.88 99 PHE A C 1
ATOM 813 O O . PHE A 1 99 ? 11.863 -7.931 -14.356 1.00 79.88 99 PHE A O 1
ATOM 820 N N . SER A 1 100 ? 11.771 -5.821 -13.599 1.00 77.88 100 SER A N 1
ATOM 821 C CA . SER A 1 100 ? 12.503 -5.230 -14.726 1.00 77.88 100 SER A CA 1
ATOM 822 C C . SER A 1 100 ? 13.928 -5.781 -14.844 1.00 77.88 100 SER A C 1
ATOM 824 O O . SER A 1 100 ? 14.334 -6.177 -15.936 1.00 77.88 100 SER A O 1
ATOM 826 N N . ARG A 1 101 ? 14.655 -5.907 -13.723 1.00 77.81 101 ARG A N 1
ATOM 827 C CA . ARG A 1 101 ? 15.991 -6.530 -13.662 1.00 77.81 101 ARG A CA 1
ATOM 828 C C . ARG A 1 101 ? 15.968 -7.983 -14.121 1.00 77.81 101 ARG A C 1
ATOM 830 O O . ARG A 1 101 ? 16.766 -8.370 -14.966 1.00 77.81 101 ARG A O 1
ATOM 837 N N . SER A 1 102 ? 15.008 -8.778 -13.641 1.00 72.44 102 SER A N 1
ATOM 838 C CA . SER A 1 102 ? 14.887 -10.198 -14.009 1.00 72.44 102 SER A CA 1
ATOM 839 C C . SER A 1 102 ? 14.668 -10.426 -15.510 1.00 72.44 102 SER A C 1
ATOM 841 O O . SER A 1 102 ? 15.022 -11.478 -16.042 1.00 72.44 102 SER A O 1
ATOM 843 N N . ARG A 1 103 ? 14.093 -9.437 -16.205 1.00 72.38 103 ARG A N 1
ATOM 844 C CA . ARG A 1 103 ? 13.855 -9.473 -17.652 1.00 72.38 103 ARG A CA 1
ATOM 845 C C . ARG A 1 103 ? 15.002 -8.891 -18.468 1.00 72.38 103 ARG A C 1
ATOM 847 O O . ARG A 1 103 ? 15.017 -9.096 -19.681 1.00 72.38 103 ARG A O 1
ATOM 854 N N . ASN A 1 104 ? 15.942 -8.193 -17.835 1.00 72.31 104 ASN A N 1
ATOM 855 C CA . ASN A 1 104 ? 17.114 -7.674 -18.510 1.00 72.31 104 ASN A CA 1
ATOM 856 C C . ASN A 1 104 ? 18.110 -8.824 -18.717 1.00 72.31 104 ASN A C 1
ATOM 858 O O . ASN A 1 104 ? 18.894 -9.188 -17.838 1.00 72.31 104 ASN A O 1
ATOM 862 N N . THR A 1 105 ? 18.018 -9.471 -19.881 1.00 59.16 105 THR A N 1
ATOM 863 C CA . THR A 1 105 ? 18.813 -10.657 -20.227 1.00 59.16 105 THR A CA 1
ATOM 864 C C . THR A 1 105 ? 20.313 -10.423 -20.127 1.00 59.16 105 THR A C 1
ATOM 866 O O . THR A 1 105 ? 21.028 -11.369 -19.813 1.00 59.16 105 THR A O 1
ATOM 869 N N . ASP A 1 106 ? 20.771 -9.185 -20.317 1.00 66.38 106 ASP A N 1
ATOM 870 C CA . ASP A 1 106 ? 22.186 -8.808 -20.297 1.00 66.38 106 ASP A CA 1
ATOM 871 C C . ASP A 1 106 ? 22.809 -8.940 -18.894 1.00 66.38 106 ASP A C 1
ATOM 873 O O . ASP A 1 106 ? 23.959 -9.352 -18.757 1.00 66.38 106 ASP A O 1
ATOM 877 N N . GLU A 1 107 ? 22.032 -8.707 -17.830 1.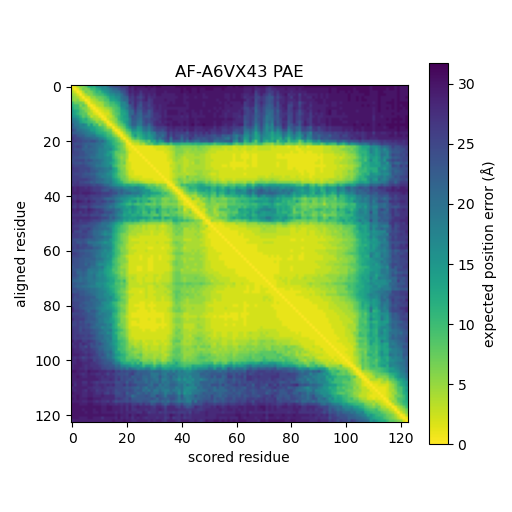00 62.25 107 GLU A N 1
ATOM 878 C CA . GLU A 1 107 ? 22.480 -8.869 -16.434 1.00 62.25 107 GLU A CA 1
ATOM 879 C C . GLU A 1 107 ? 22.395 -10.327 -15.945 1.00 62.25 107 GLU A C 1
ATOM 881 O O . GLU A 1 107 ? 23.016 -10.698 -14.947 1.00 62.25 107 GLU A O 1
ATOM 886 N N . THR A 1 108 ? 21.656 -11.182 -16.661 1.00 63.97 108 THR A N 1
ATOM 887 C CA . THR A 1 108 ? 21.457 -12.605 -16.325 1.00 63.97 108 THR A CA 1
ATOM 888 C C . THR A 1 108 ? 22.241 -13.560 -17.234 1.00 63.97 108 THR A C 1
ATOM 890 O O . THR A 1 108 ? 22.170 -14.781 -17.051 1.00 63.97 108 THR A O 1
ATOM 893 N N . VAL A 1 109 ? 23.049 -13.032 -18.169 1.00 68.56 109 VAL A N 1
ATOM 894 C CA . VAL A 1 109 ? 23.918 -13.822 -19.064 1.00 68.56 109 VAL A CA 1
ATOM 895 C C . VAL A 1 109 ? 24.829 -14.750 -18.267 1.00 68.56 109 VAL A C 1
ATOM 897 O O . VAL A 1 109 ? 24.889 -15.942 -18.564 1.00 68.56 109 VAL A O 1
ATOM 900 N N . TRP A 1 110 ? 25.466 -14.252 -17.204 1.00 68.56 110 TRP A N 1
ATOM 901 C CA . TRP A 1 110 ? 26.383 -15.052 -16.387 1.00 68.56 110 TRP A CA 1
ATOM 902 C C . TRP A 1 110 ? 25.688 -16.252 -15.720 1.00 68.56 110 TRP A C 1
ATOM 904 O O . TRP A 1 110 ? 26.283 -17.322 -15.615 1.00 68.56 110 TRP A O 1
ATOM 914 N N . VAL A 1 111 ? 24.415 -16.116 -15.324 1.00 69.00 111 VAL A N 1
ATOM 915 C CA . VAL A 1 111 ? 23.619 -17.214 -14.747 1.00 69.00 111 VAL A CA 1
ATOM 916 C C . VAL A 1 111 ? 23.344 -18.274 -15.810 1.00 69.00 111 VAL A C 1
ATOM 918 O O . VAL A 1 111 ? 23.525 -19.468 -15.568 1.00 69.00 111 VAL A O 1
ATOM 921 N N . ARG A 1 112 ? 22.947 -17.846 -17.014 1.00 67.31 112 ARG A N 1
ATOM 922 C CA . ARG A 1 112 ? 22.712 -18.745 -18.150 1.00 67.31 112 ARG A CA 1
ATOM 923 C C . ARG A 1 112 ? 23.992 -19.484 -18.542 1.00 67.31 112 ARG A C 1
ATOM 925 O O . ARG A 1 112 ? 23.951 -20.691 -18.774 1.00 67.31 112 ARG A O 1
ATOM 932 N N . GLU A 1 113 ? 25.126 -18.790 -18.576 1.00 75.44 113 GLU A N 1
ATOM 933 C CA . GLU A 1 113 ? 26.434 -19.382 -18.861 1.00 75.44 113 GLU A CA 1
ATOM 934 C C . GLU A 1 113 ? 26.877 -20.371 -17.777 1.00 75.44 113 GLU A C 1
ATOM 936 O O . GLU A 1 113 ? 27.341 -21.464 -18.107 1.00 75.44 113 GLU A O 1
ATOM 941 N N . LEU A 1 114 ? 26.68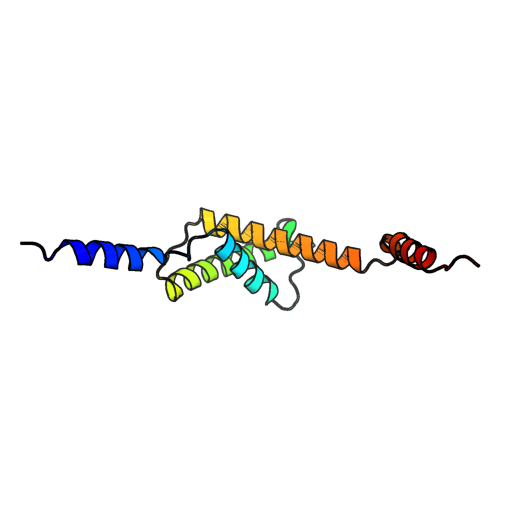9 -20.041 -16.496 1.00 75.94 114 LEU A N 1
ATOM 942 C CA . LEU A 1 114 ? 27.023 -20.915 -15.368 1.00 75.94 114 LEU A CA 1
ATOM 943 C C . LEU A 1 114 ? 26.235 -22.234 -15.419 1.00 75.94 114 LEU A C 1
ATOM 945 O O . LEU A 1 114 ? 26.821 -23.313 -15.318 1.00 75.94 114 LEU A O 1
ATOM 949 N N . LEU A 1 115 ? 24.921 -22.156 -15.648 1.00 76.00 115 LEU A N 1
ATOM 950 C CA . LEU A 1 115 ? 24.049 -23.331 -15.774 1.00 76.00 115 LEU A CA 1
ATOM 951 C C . LEU A 1 115 ? 24.368 -24.167 -17.023 1.00 76.00 115 LEU A C 1
ATOM 953 O O . LEU A 1 115 ? 24.256 -25.392 -17.000 1.00 76.00 115 LEU A O 1
ATOM 957 N N . SER A 1 116 ? 24.807 -23.523 -18.105 1.00 73.31 116 SER A N 1
ATOM 958 C CA . SER A 1 116 ? 25.203 -24.212 -19.340 1.00 73.31 116 SER A CA 1
ATOM 959 C C . SER A 1 116 ? 26.529 -24.963 -19.184 1.00 73.31 116 SER A C 1
ATOM 961 O O . SER A 1 116 ? 26.675 -26.068 -19.704 1.00 73.31 116 SER A O 1
ATOM 963 N N . ARG A 1 117 ? 27.487 -24.401 -18.435 1.00 64.25 117 ARG A N 1
ATOM 964 C CA . ARG A 1 117 ? 28.781 -25.042 -18.146 1.00 64.25 117 ARG A CA 1
ATOM 965 C C . ARG A 1 117 ? 28.653 -26.215 -17.169 1.00 64.25 117 ARG A C 1
ATOM 967 O O . ARG A 1 117 ? 29.353 -27.206 -17.335 1.00 64.25 117 ARG A O 1
ATOM 974 N N . GLY A 1 118 ? 27.727 -26.147 -16.209 1.00 59.31 118 GLY A N 1
ATOM 975 C CA . GLY A 1 118 ? 27.453 -27.243 -15.265 1.00 59.31 118 GLY A CA 1
ATOM 976 C C . GLY A 1 118 ? 26.840 -28.505 -15.894 1.00 59.31 118 GLY A C 1
ATOM 977 O O . GLY A 1 118 ? 26.920 -29.577 -15.304 1.00 59.31 118 GLY A O 1
ATOM 978 N N . ASN A 1 119 ? 26.272 -28.400 -17.102 1.00 57.31 119 ASN A N 1
ATOM 979 C CA . ASN A 1 119 ? 25.678 -29.523 -17.838 1.00 57.31 119 ASN A CA 1
ATOM 980 C C . ASN A 1 119 ? 26.650 -30.232 -18.799 1.00 57.31 119 ASN A C 1
ATOM 982 O O . ASN A 1 119 ? 26.248 -31.166 -19.498 1.00 57.31 119 ASN A O 1
ATOM 986 N N . GLN A 1 120 ? 27.925 -29.834 -18.847 1.00 57.97 120 GLN A N 1
ATOM 987 C CA . GLN A 1 120 ? 28.933 -30.590 -19.587 1.00 57.97 120 GLN A CA 1
ATOM 988 C C . GLN A 1 120 ? 29.356 -31.808 -18.758 1.00 57.97 120 GLN A C 1
ATOM 990 O O . GLN A 1 120 ? 30.149 -31.701 -17.825 1.00 57.97 120 GLN A O 1
ATOM 995 N N . LYS A 1 121 ? 28.806 -32.986 -19.089 1.00 55.25 121 LYS A N 1
ATOM 996 C CA . LYS A 1 121 ? 29.351 -34.257 -18.596 1.00 55.25 121 LYS A CA 1
ATOM 997 C C . LYS A 1 121 ? 30.815 -34.364 -19.052 1.00 55.25 121 LYS A C 1
ATOM 999 O O . LYS A 1 121 ? 31.064 -34.121 -20.236 1.00 55.25 121 LYS A O 1
ATOM 1004 N N . PRO A 1 122 ? 31.762 -34.720 -18.166 1.00 53.09 122 PRO A N 1
ATOM 1005 C CA . PRO A 1 122 ? 33.129 -35.001 -18.585 1.00 53.09 122 PRO A CA 1
ATOM 1006 C C . PRO A 1 122 ? 33.114 -36.141 -19.616 1.00 53.09 122 PRO A C 1
ATOM 1008 O O . PRO A 1 122 ? 32.408 -37.134 -19.416 1.00 53.09 122 PRO A O 1
ATOM 1011 N N . GLN A 1 123 ? 33.819 -35.932 -20.733 1.00 48.75 123 GLN A N 1
ATOM 1012 C CA . GLN A 1 123 ? 34.086 -36.957 -21.749 1.00 48.75 123 GLN A CA 1
ATOM 1013 C C . GLN A 1 123 ? 35.047 -38.015 -21.215 1.00 48.75 123 GLN A C 1
ATOM 1015 O O . GLN A 1 123 ? 35.966 -37.635 -20.454 1.00 48.75 123 GLN A O 1
#

Secondary structure (DSSP, 8-state):
---SHHHHHHHHHHHTT-GGG-HHHHHHHHHHHHHT-SS---HHHHTTT-HHHHHHHHHHHHHHHHHHHHHHS----HHHHHHHHHHHHHHHHHHHHHHHHHH-HHHHHHHHHHHHHHT----

Foldseek 3Di:
DPPPPVVVVVVVVVVVPPPCQDLVNLLVVLLVVLVPDPVNPPLVVLVVPDPVVVVSLVVSLVVSQVCCCVVPVDGHDPVSSVSSNVSSSVVVVVVVVVVVVVPPVVNCVVVVVVVVVVPDDDD

Mean predicted aligned error: 13.67 Å

pLDDT: mean 75.55, std 17.39, range [37.97, 95.56]